Protein AF-A0A0Q4YJM9-F1 (afdb_monomer_lite)

Structure (mmCIF, N/CA/C/O backbone):
data_AF-A0A0Q4YJM9-F1
#
_entry.id   AF-A0A0Q4YJM9-F1
#
loop_
_atom_site.group_PDB
_atom_site.id
_atom_site.type_symbol
_atom_site.label_atom_id
_atom_site.label_alt_id
_atom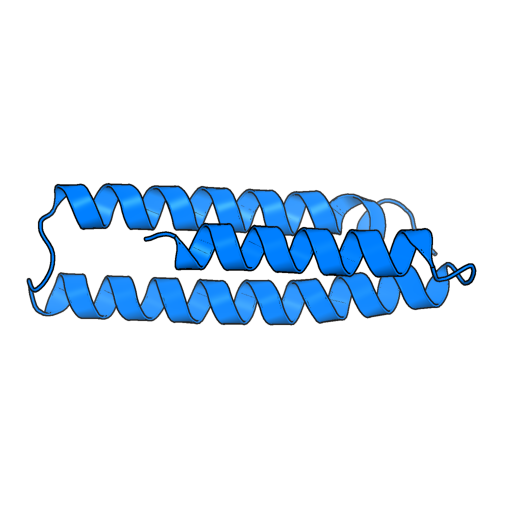_site.label_comp_id
_atom_site.label_asym_id
_atom_site.label_entity_id
_atom_site.label_seq_id
_atom_site.pdbx_PDB_ins_code
_atom_site.Cartn_x
_atom_site.Cartn_y
_atom_site.Cartn_z
_atom_site.occupancy
_atom_site.B_iso_or_equiv
_atom_site.auth_seq_id
_atom_site.auth_comp_id
_atom_site.auth_asym_id
_atom_site.auth_atom_id
_atom_site.pdbx_PDB_model_num
ATOM 1 N N . MET A 1 1 ? -0.777 -2.613 13.747 1.00 54.69 1 MET A N 1
ATOM 2 C CA . MET A 1 1 ? -0.492 -1.180 13.489 1.00 54.69 1 MET A CA 1
ATOM 3 C C . MET A 1 1 ? 0.667 -0.995 12.532 1.00 54.69 1 MET A C 1
ATOM 5 O O . MET A 1 1 ? 0.494 -0.282 11.559 1.00 54.69 1 MET A O 1
ATOM 9 N N . LEU A 1 2 ? 1.801 -1.668 12.757 1.00 63.84 2 LEU A N 1
ATOM 10 C CA . LEU A 1 2 ? 2.941 -1.637 11.834 1.00 63.84 2 LEU A CA 1
ATOM 11 C C . LEU A 1 2 ? 2.623 -2.197 10.439 1.00 63.84 2 LEU A C 1
ATOM 13 O O . LEU A 1 2 ? 3.231 -1.751 9.482 1.00 63.84 2 LEU A O 1
ATOM 17 N N . ASN A 1 3 ? 1.627 -3.080 10.297 1.00 83.12 3 ASN A N 1
ATOM 18 C CA . ASN A 1 3 ? 1.340 -3.772 9.034 1.00 83.12 3 ASN A CA 1
ATOM 19 C C . ASN A 1 3 ? 1.223 -2.854 7.806 1.00 83.12 3 ASN A C 1
ATOM 21 O O . ASN A 1 3 ? 1.820 -3.173 6.789 1.00 83.12 3 ASN A O 1
ATOM 25 N N . ALA A 1 4 ? 0.507 -1.725 7.877 1.00 83.94 4 ALA A N 1
ATOM 26 C CA . ALA A 1 4 ? 0.356 -0.834 6.719 1.00 83.94 4 ALA A CA 1
ATOM 27 C C . ALA A 1 4 ? 1.678 -0.153 6.323 1.00 83.94 4 ALA A C 1
ATOM 29 O O . ALA A 1 4 ? 2.030 -0.116 5.147 1.00 83.94 4 ALA A O 1
ATOM 30 N N . LEU A 1 5 ? 2.443 0.326 7.308 1.00 87.81 5 LEU A N 1
ATOM 31 C CA . LEU A 1 5 ? 3.760 0.920 7.069 1.00 87.81 5 LEU A CA 1
ATOM 32 C C . LEU A 1 5 ? 4.774 -0.129 6.603 1.00 87.81 5 LEU A C 1
ATOM 34 O O . LEU A 1 5 ? 5.571 0.151 5.719 1.00 87.81 5 LEU A O 1
ATOM 38 N N . SER A 1 6 ? 4.715 -1.348 7.140 1.00 92.75 6 SER A N 1
ATOM 39 C CA . SER A 1 6 ? 5.528 -2.466 6.665 1.00 92.75 6 SER A CA 1
ATOM 40 C C . SER A 1 6 ? 5.204 -2.808 5.211 1.00 92.75 6 SER A C 1
ATOM 42 O O . SER A 1 6 ? 6.128 -3.013 4.435 1.00 92.75 6 SER A O 1
ATOM 44 N N . ILE A 1 7 ? 3.923 -2.813 4.816 1.00 92.12 7 ILE A N 1
ATOM 45 C CA . ILE A 1 7 ? 3.523 -3.025 3.415 1.00 92.12 7 ILE A CA 1
ATOM 46 C C . ILE A 1 7 ? 4.148 -1.960 2.512 1.00 92.12 7 ILE A C 1
ATOM 48 O O . ILE A 1 7 ? 4.776 -2.314 1.517 1.00 92.12 7 ILE A O 1
ATOM 52 N N . TRP A 1 8 ? 4.025 -0.678 2.872 1.00 92.38 8 TRP A N 1
ATOM 53 C CA . TRP A 1 8 ? 4.684 0.397 2.127 1.00 92.38 8 TRP A CA 1
ATOM 54 C C . TRP A 1 8 ? 6.205 0.199 2.061 1.00 92.38 8 TRP A C 1
ATOM 56 O O . TRP A 1 8 ? 6.790 0.315 0.991 1.00 92.38 8 TRP A O 1
ATOM 66 N N . PHE A 1 9 ? 6.852 -0.138 3.175 1.00 91.12 9 PHE A N 1
ATOM 67 C CA . PHE A 1 9 ? 8.302 -0.310 3.224 1.00 91.12 9 PHE A CA 1
ATOM 68 C C . PHE A 1 9 ? 8.786 -1.446 2.311 1.00 91.12 9 PHE A C 1
ATOM 70 O O . PHE A 1 9 ? 9.755 -1.277 1.572 1.00 91.12 9 PHE A O 1
ATOM 77 N N . PHE A 1 10 ? 8.092 -2.588 2.307 1.00 94.69 10 PHE A N 1
ATOM 78 C CA . PHE A 1 10 ? 8.406 -3.695 1.399 1.00 94.69 10 PHE A CA 1
ATOM 79 C C . PHE A 1 10 ? 8.119 -3.350 -0.064 1.00 94.69 10 PHE A C 1
ATOM 81 O O . PHE A 1 10 ? 8.902 -3.721 -0.935 1.00 94.69 10 PHE A O 1
ATOM 88 N N . HIS A 1 11 ? 7.035 -2.619 -0.338 1.00 93.88 11 HIS A N 1
ATOM 89 C CA . HIS A 1 11 ? 6.744 -2.092 -1.674 1.00 93.88 11 HIS A CA 1
ATOM 90 C C . HIS A 1 11 ? 7.867 -1.178 -2.169 1.00 93.88 11 HIS A C 1
ATOM 92 O O . HIS A 1 11 ? 8.391 -1.392 -3.260 1.00 93.88 11 HIS A O 1
ATOM 98 N N . PHE A 1 12 ? 8.297 -0.230 -1.335 1.00 92.00 12 PHE A N 1
ATOM 99 C CA . PHE A 1 12 ? 9.415 0.658 -1.625 1.00 92.00 12 PHE A CA 1
ATOM 100 C C . PHE A 1 12 ? 10.7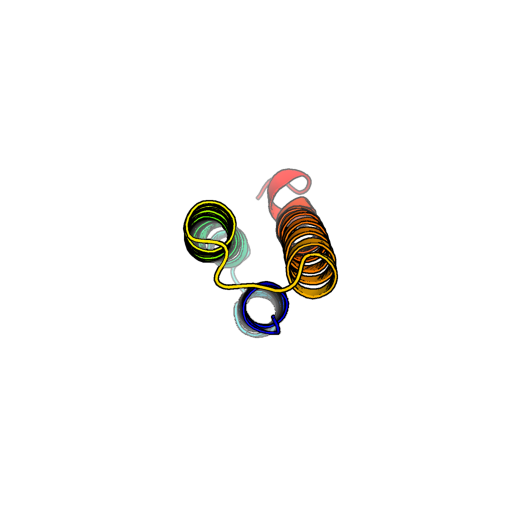02 -0.124 -1.903 1.00 92.00 12 PHE A C 1
ATOM 102 O O . PHE A 1 12 ? 11.339 0.106 -2.929 1.00 92.00 12 PHE A O 1
ATOM 109 N N . LEU A 1 13 ? 11.059 -1.081 -1.039 1.00 94.31 13 LEU A N 1
ATOM 110 C CA . LEU A 1 13 ? 12.242 -1.924 -1.229 1.00 94.31 13 LEU A CA 1
ATOM 111 C C . LEU A 1 13 ? 12.191 -2.715 -2.537 1.00 94.31 13 LEU A C 1
ATOM 113 O O . LEU A 1 13 ? 13.203 -2.806 -3.226 1.00 94.31 13 LEU A O 1
ATOM 117 N N . ALA A 1 14 ? 11.032 -3.267 -2.898 1.00 90.88 14 ALA A N 1
ATOM 118 C CA . ALA A 1 14 ? 10.867 -4.019 -4.137 1.00 90.88 14 ALA A CA 1
ATOM 119 C C . ALA A 1 14 ? 11.022 -3.120 -5.375 1.00 90.88 14 ALA A C 1
ATOM 121 O O . ALA A 1 14 ? 11.750 -3.469 -6.306 1.00 90.88 14 ALA A O 1
ATOM 122 N N . CYS A 1 15 ? 10.390 -1.941 -5.375 1.00 88.69 15 CYS A N 1
ATOM 123 C CA . CYS A 1 15 ? 10.542 -0.953 -6.445 1.00 88.69 15 CYS A CA 1
ATOM 124 C C . CYS A 1 15 ? 11.990 -0.461 -6.573 1.00 88.69 15 CYS A C 1
ATOM 126 O O . CYS A 1 15 ? 12.508 -0.380 -7.686 1.00 88.69 15 CYS A O 1
ATOM 128 N N . TRP A 1 16 ? 12.648 -0.173 -5.448 1.00 89.38 16 TRP A N 1
ATOM 129 C CA . TRP A 1 16 ? 14.053 0.227 -5.419 1.00 89.38 16 TRP A CA 1
ATOM 130 C C . TRP A 1 16 ? 14.964 -0.879 -5.962 1.00 89.38 16 TRP A C 1
ATOM 132 O O . TRP A 1 16 ? 15.749 -0.622 -6.869 1.00 89.38 16 TRP A O 1
ATOM 142 N N . ALA A 1 17 ? 14.805 -2.119 -5.492 1.00 89.12 17 ALA A N 1
ATOM 143 C CA . ALA A 1 17 ? 15.626 -3.245 -5.928 1.00 89.12 17 ALA A CA 1
ATOM 144 C C . ALA A 1 17 ? 15.498 -3.499 -7.436 1.00 89.12 17 ALA A C 1
ATOM 146 O O . ALA A 1 17 ? 16.502 -3.685 -8.118 1.00 89.12 17 ALA A O 1
ATOM 147 N N . VAL A 1 18 ? 14.282 -3.459 -7.991 1.00 86.69 18 VAL A N 1
ATOM 148 C CA . VAL A 1 18 ? 14.120 -3.597 -9.445 1.00 86.69 18 VAL A CA 1
ATOM 149 C C . VAL A 1 18 ? 14.790 -2.440 -10.181 1.00 86.69 18 VAL A C 1
ATOM 151 O O . VAL A 1 18 ? 15.487 -2.683 -11.159 1.00 86.69 18 VAL A O 1
ATOM 154 N N . SER A 1 19 ? 14.638 -1.201 -9.709 1.00 82.62 19 SER A N 1
ATOM 155 C CA . SER A 1 19 ? 15.295 -0.054 -10.342 1.00 82.62 19 SER A CA 1
ATOM 156 C C . SER A 1 19 ? 16.823 -0.143 -10.317 1.00 82.62 19 SER A C 1
ATOM 158 O O . SER A 1 19 ? 17.458 0.310 -11.264 1.00 82.62 19 SER A O 1
ATOM 160 N N . GLU A 1 20 ? 17.399 -0.689 -9.247 1.00 87.31 20 GLU A N 1
ATOM 161 C CA . GLU A 1 20 ? 18.849 -0.788 -9.062 1.00 87.31 20 GLU A CA 1
ATOM 162 C C . GLU A 1 20 ? 19.452 -1.936 -9.884 1.00 87.31 20 GLU A C 1
ATOM 164 O O . GLU A 1 20 ? 20.492 -1.780 -10.521 1.00 87.31 20 GLU A O 1
ATOM 169 N N . PHE A 1 21 ? 18.791 -3.097 -9.903 1.00 85.75 21 PHE A N 1
ATOM 170 C CA . PHE A 1 21 ? 19.353 -4.315 -10.494 1.00 85.75 21 PHE A CA 1
ATOM 171 C C . PHE A 1 21 ? 18.895 -4.592 -11.932 1.00 85.75 21 PHE A C 1
ATOM 173 O O . PHE A 1 21 ? 19.509 -5.417 -12.609 1.00 85.75 21 PHE A O 1
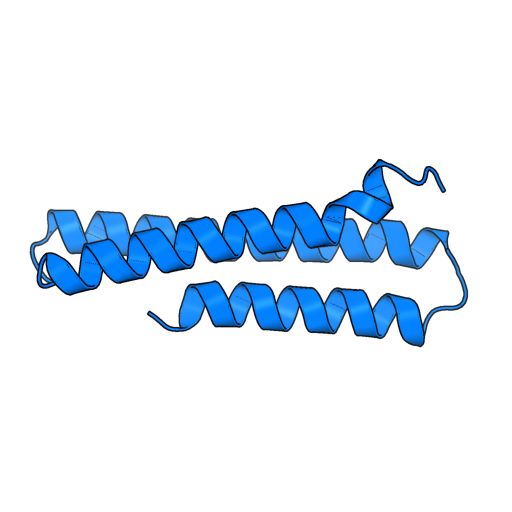ATOM 180 N N . SER A 1 22 ? 17.839 -3.934 -12.428 1.00 78.56 22 SER A N 1
ATOM 181 C CA . SER A 1 22 ? 17.361 -4.121 -13.803 1.00 78.56 22 SER A CA 1
ATOM 182 C C . SER A 1 22 ? 17.780 -2.959 -14.717 1.00 78.56 22 SER A C 1
ATOM 184 O O . SER A 1 22 ? 17.279 -1.840 -14.575 1.00 78.56 22 SER A O 1
ATOM 186 N N . PRO A 1 23 ? 18.621 -3.222 -15.740 1.00 73.81 23 PRO A N 1
ATOM 187 C CA . PRO A 1 23 ? 18.991 -2.219 -16.738 1.00 73.81 23 PRO A CA 1
ATOM 188 C C . PRO A 1 23 ? 17.868 -1.932 -17.756 1.00 73.81 23 PRO A C 1
ATOM 190 O O . PRO A 1 23 ? 17.954 -0.972 -18.521 1.00 73.81 23 PRO A O 1
ATOM 193 N N . HIS A 1 24 ? 16.806 -2.748 -17.792 1.00 76.81 24 HIS A N 1
ATOM 194 C CA . HIS A 1 24 ? 15.722 -2.621 -18.768 1.00 76.81 24 HIS A CA 1
ATOM 195 C C . HIS A 1 24 ? 14.590 -1.745 -18.223 1.00 76.81 24 HIS A C 1
ATOM 197 O O . HIS A 1 24 ? 13.805 -2.187 -17.383 1.00 76.81 24 HIS A O 1
ATOM 203 N N . ARG A 1 25 ? 14.441 -0.526 -18.768 1.00 73.88 25 ARG A N 1
ATOM 204 C CA . ARG A 1 25 ? 13.395 0.431 -18.351 1.00 73.88 25 ARG A CA 1
ATOM 205 C C . ARG A 1 25 ? 11.990 -0.169 -18.370 1.00 73.88 25 ARG A C 1
ATOM 207 O O . ARG A 1 25 ? 11.238 0.025 -17.421 1.00 73.88 25 ARG A O 1
ATOM 214 N N . TRP A 1 26 ? 11.655 -0.950 -19.400 1.00 80.50 26 TRP A N 1
ATOM 215 C CA . TRP A 1 26 ? 10.337 -1.583 -19.518 1.00 80.50 26 TRP A CA 1
ATOM 216 C C . TRP A 1 26 ? 10.015 -2.507 -18.335 1.00 80.50 26 TRP A C 1
ATOM 218 O O . TRP A 1 26 ? 8.915 -2.434 -17.784 1.00 80.50 26 TRP A O 1
ATOM 228 N N . TRP A 1 27 ? 10.988 -3.305 -17.874 1.00 79.38 27 TRP A N 1
ATOM 229 C CA . TRP A 1 27 ? 10.771 -4.175 -16.719 1.00 79.38 27 TRP A CA 1
ATOM 230 C C . TRP A 1 27 ? 10.570 -3.406 -15.418 1.00 79.38 27 TRP A C 1
ATOM 232 O O . TRP A 1 27 ? 9.792 -3.846 -14.569 1.00 79.38 27 TRP A O 1
ATOM 242 N N . ASN A 1 28 ? 11.190 -2.234 -15.292 1.00 80.69 28 ASN A N 1
ATOM 243 C CA . ASN A 1 28 ? 11.037 -1.380 -14.119 1.00 80.69 28 ASN A CA 1
ATOM 244 C C . ASN A 1 28 ? 9.606 -0.824 -14.047 1.00 80.69 28 ASN A C 1
ATOM 246 O O . ASN A 1 28 ? 9.002 -0.845 -12.976 1.00 80.69 28 ASN A O 1
ATOM 250 N N . HIS A 1 29 ? 9.017 -0.429 -15.184 1.00 82.31 29 HIS A N 1
ATOM 251 C CA . HIS A 1 29 ? 7.622 0.026 -15.238 1.00 82.31 29 HIS A CA 1
ATOM 252 C C . HIS A 1 29 ? 6.626 -1.095 -14.918 1.00 82.31 29 HIS A C 1
ATOM 254 O O . HIS A 1 29 ? 5.751 -0.908 -14.071 1.00 82.31 29 HIS A O 1
ATOM 260 N N . VAL A 1 30 ? 6.753 -2.262 -15.561 1.00 86.94 30 VAL A N 1
ATOM 261 C CA . VAL A 1 30 ? 5.812 -3.377 -15.352 1.00 86.94 30 VAL A CA 1
ATOM 262 C C . VAL A 1 30 ? 5.878 -3.886 -13.910 1.00 86.94 30 VAL A C 1
ATOM 264 O O . VAL A 1 30 ? 4.840 -4.064 -13.270 1.00 86.94 30 VAL A O 1
ATOM 267 N N . SER A 1 31 ? 7.085 -4.051 -13.364 1.00 86.44 31 SER A N 1
ATOM 268 C CA . SER A 1 31 ? 7.269 -4.514 -11.984 1.00 86.44 31 SER A CA 1
ATOM 269 C C . SER A 1 31 ? 6.765 -3.492 -10.968 1.00 86.44 31 SER A C 1
ATOM 271 O O . SER A 1 31 ? 6.094 -3.872 -10.012 1.00 86.44 31 SER A O 1
ATOM 273 N N . ALA A 1 32 ? 7.006 -2.192 -11.188 1.00 86.94 32 ALA A N 1
ATOM 274 C CA . ALA A 1 32 ? 6.489 -1.141 -10.312 1.00 86.94 32 ALA A CA 1
ATOM 275 C C . ALA A 1 32 ? 4.956 -1.145 -10.251 1.00 86.94 32 ALA A C 1
ATOM 277 O O . ALA A 1 32 ? 4.388 -1.017 -9.166 1.00 86.94 32 ALA A O 1
ATOM 278 N N . TRP A 1 33 ? 4.276 -1.349 -11.383 1.00 87.94 33 TRP A N 1
ATOM 279 C CA . TRP A 1 33 ? 2.820 -1.504 -11.403 1.00 87.94 33 TRP A CA 1
ATOM 280 C C . TRP A 1 33 ? 2.365 -2.774 -10.686 1.00 87.94 33 TRP A C 1
ATOM 282 O O . TRP A 1 33 ? 1.461 -2.705 -9.852 1.00 87.94 33 TRP A O 1
ATOM 292 N N . GLY A 1 34 ? 3.026 -3.906 -10.942 1.00 91.31 34 GLY A N 1
ATOM 293 C CA . GLY A 1 34 ? 2.737 -5.169 -10.264 1.00 91.31 34 GLY A CA 1
ATOM 294 C C . GLY A 1 34 ? 2.842 -5.050 -8.742 1.00 91.31 34 GLY A C 1
ATOM 295 O O . GLY A 1 34 ? 1.896 -5.374 -8.025 1.00 91.31 34 GLY A O 1
ATOM 296 N N . PHE A 1 35 ? 3.951 -4.503 -8.238 1.00 92.06 35 PHE A N 1
ATOM 297 C CA . PHE A 1 35 ? 4.146 -4.296 -6.803 1.00 92.06 35 PHE A CA 1
ATOM 298 C C . PHE A 1 35 ? 3.143 -3.306 -6.218 1.00 92.06 35 PHE A C 1
ATOM 300 O O . PHE A 1 35 ? 2.639 -3.533 -5.122 1.00 92.06 35 PHE A O 1
ATOM 307 N N . THR A 1 36 ? 2.814 -2.238 -6.946 1.00 91.69 36 THR A N 1
ATOM 308 C CA . THR A 1 36 ? 1.827 -1.244 -6.502 1.00 91.69 36 THR A CA 1
ATOM 309 C C . THR A 1 36 ? 0.439 -1.862 -6.342 1.00 91.69 36 THR A C 1
ATOM 311 O O . THR A 1 36 ? -0.199 -1.654 -5.314 1.00 91.69 36 THR A O 1
ATOM 314 N N . VAL A 1 37 ? -0.017 -2.676 -7.299 1.00 94.25 37 VAL A N 1
ATOM 315 C CA . VAL A 1 37 ? -1.316 -3.368 -7.205 1.00 94.25 37 VAL A CA 1
ATOM 316 C C . VAL A 1 37 ? -1.354 -4.299 -5.992 1.00 94.25 37 VAL A C 1
ATOM 318 O O . VAL A 1 37 ? -2.316 -4.269 -5.223 1.00 94.25 37 VAL A O 1
ATOM 321 N N . VAL A 1 38 ? -0.294 -5.083 -5.777 1.00 93.81 38 VAL A N 1
ATOM 322 C CA . VAL A 1 38 ? -0.193 -5.989 -4.621 1.00 93.81 38 VAL A CA 1
ATOM 323 C C . VAL A 1 38 ? -0.189 -5.209 -3.305 1.00 93.81 38 VAL A C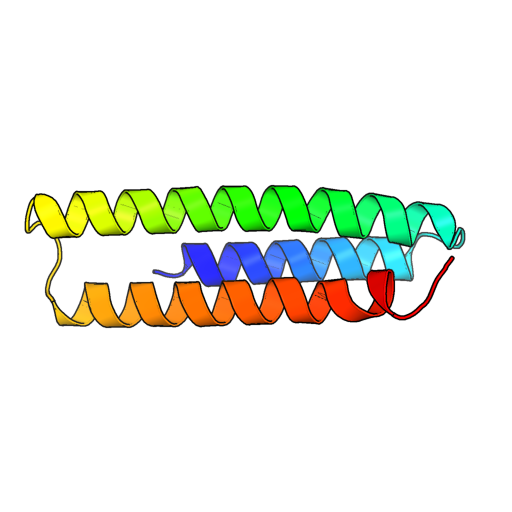 1
ATOM 325 O O . VAL A 1 38 ? -0.898 -5.576 -2.366 1.00 93.81 38 VAL A O 1
ATOM 328 N N . ALA A 1 39 ? 0.562 -4.109 -3.234 1.00 91.81 39 ALA A N 1
ATOM 329 C CA . ALA A 1 39 ? 0.633 -3.266 -2.048 1.00 91.81 39 ALA A CA 1
ATOM 330 C C . ALA A 1 39 ? -0.727 -2.628 -1.723 1.00 91.81 39 ALA A C 1
ATOM 332 O O . ALA A 1 39 ? -1.164 -2.676 -0.573 1.00 91.81 39 ALA A O 1
ATOM 333 N N . LEU A 1 40 ? -1.439 -2.104 -2.726 1.00 92.56 40 LEU A N 1
ATOM 334 C CA . LEU A 1 40 ? -2.782 -1.545 -2.554 1.00 92.56 40 LEU A CA 1
ATOM 335 C C . LEU A 1 40 ? -3.789 -2.605 -2.097 1.00 92.56 40 LEU A C 1
ATOM 337 O O . LEU A 1 40 ? -4.575 -2.341 -1.187 1.00 92.56 40 LEU A O 1
ATOM 341 N N . ALA A 1 41 ? -3.738 -3.814 -2.663 1.00 93.94 41 ALA A N 1
ATOM 342 C CA . ALA A 1 41 ? -4.582 -4.921 -2.223 1.00 93.94 41 ALA A CA 1
ATOM 343 C C . ALA A 1 41 ? -4.311 -5.286 -0.753 1.00 93.94 41 ALA A C 1
ATOM 345 O O . ALA A 1 41 ? -5.244 -5.409 0.043 1.00 93.94 41 ALA A O 1
ATOM 346 N N . ALA A 1 42 ? -3.039 -5.389 -0.360 1.00 92.56 42 ALA A N 1
ATOM 347 C CA . ALA A 1 42 ? -2.653 -5.678 1.018 1.00 92.56 42 ALA A CA 1
ATOM 348 C C . ALA A 1 42 ? -3.100 -4.572 1.993 1.00 92.56 42 ALA A C 1
ATOM 350 O O . ALA A 1 42 ? -3.630 -4.872 3.066 1.00 92.56 42 ALA A O 1
ATOM 351 N N . VAL A 1 43 ? -2.950 -3.297 1.614 1.00 91.62 43 VAL A N 1
ATOM 352 C CA . VAL A 1 43 ? -3.457 -2.157 2.396 1.00 91.62 43 VAL A CA 1
ATOM 353 C C . VAL A 1 43 ? -4.985 -2.199 2.504 1.00 91.62 43 VAL A C 1
ATOM 355 O O . VAL A 1 43 ? -5.517 -1.986 3.593 1.00 91.62 43 VAL A O 1
ATOM 358 N N . GLY A 1 44 ? -5.693 -2.544 1.426 1.00 90.12 44 GLY A N 1
ATOM 359 C CA . GLY A 1 44 ? -7.146 -2.726 1.426 1.00 90.12 44 GLY A CA 1
ATOM 360 C C . GLY A 1 44 ? -7.605 -3.811 2.403 1.00 90.12 44 GLY A C 1
ATOM 361 O O . GLY A 1 44 ? -8.542 -3.596 3.170 1.00 90.12 44 GLY A O 1
ATOM 362 N N . VAL A 1 45 ? -6.894 -4.942 2.464 1.00 93.38 45 VAL A N 1
ATOM 363 C CA . VAL A 1 45 ? -7.158 -6.001 3.454 1.00 93.38 45 VAL A CA 1
ATOM 364 C C . VAL A 1 45 ? -6.919 -5.502 4.881 1.00 93.38 45 VAL A C 1
ATOM 366 O O . VAL A 1 45 ? -7.719 -5.793 5.771 1.00 93.38 45 VAL A O 1
ATOM 369 N N . VAL A 1 46 ? -5.848 -4.739 5.126 1.00 90.31 46 VAL A N 1
ATOM 370 C CA . VAL A 1 46 ? -5.592 -4.138 6.447 1.00 90.31 46 VAL A CA 1
ATOM 371 C C . VAL A 1 46 ? -6.712 -3.174 6.832 1.00 90.31 46 VAL A C 1
ATOM 373 O O . VAL A 1 46 ? -7.199 -3.241 7.959 1.00 90.31 46 VAL A O 1
ATOM 376 N N . HIS A 1 47 ? -7.159 -2.327 5.905 1.00 89.31 47 HIS A N 1
ATOM 377 C CA . HIS A 1 47 ? -8.272 -1.410 6.129 1.00 89.31 47 HIS A CA 1
ATOM 378 C C . HIS A 1 47 ? -9.570 -2.161 6.454 1.00 89.31 47 HIS A C 1
ATOM 380 O O . HIS A 1 47 ? -10.229 -1.859 7.444 1.00 89.31 47 HIS A O 1
ATOM 386 N N . TRP A 1 48 ? -9.903 -3.196 5.682 1.00 91.12 48 TRP A N 1
ATOM 387 C CA . TRP A 1 48 ? -11.093 -4.018 5.910 1.00 91.12 48 TRP A CA 1
ATOM 388 C C . TRP A 1 48 ? -11.092 -4.702 7.283 1.00 91.12 48 TRP A C 1
ATOM 390 O O . TRP A 1 48 ? -12.111 -4.707 7.975 1.00 91.12 48 TRP A O 1
ATOM 400 N N . ARG A 1 49 ? -9.934 -5.219 7.716 1.00 88.50 49 ARG A N 1
ATOM 401 C CA . ARG A 1 49 ? -9.760 -5.785 9.063 1.00 88.50 49 ARG A CA 1
ATOM 402 C C . ARG A 1 49 ? -9.928 -4.737 10.163 1.00 88.50 49 ARG A C 1
ATOM 404 O O . ARG A 1 49 ? -10.457 -5.063 11.220 1.00 88.50 49 ARG A O 1
ATOM 411 N N . LEU A 1 50 ? -9.482 -3.500 9.934 1.00 88.31 50 LEU A N 1
ATOM 412 C CA . LEU A 1 50 ? -9.671 -2.403 10.888 1.00 88.31 50 LEU A CA 1
ATOM 413 C C . LEU A 1 50 ? -11.145 -2.014 11.023 1.00 88.31 50 LEU A C 1
ATOM 415 O O . LEU A 1 50 ? -11.599 -1.823 12.144 1.00 88.31 50 LEU A O 1
ATOM 419 N N . GLU A 1 51 ? -11.887 -1.946 9.917 1.00 88.31 51 GLU A N 1
ATOM 420 C CA . GLU A 1 51 ? -13.334 -1.687 9.933 1.00 88.31 51 GLU A CA 1
ATOM 421 C C . GLU A 1 51 ? -14.104 -2.805 10.651 1.00 88.31 51 GLU A C 1
ATOM 423 O O . GLU A 1 51 ? -14.980 -2.528 11.467 1.00 88.31 51 GLU A O 1
ATOM 428 N N . HIS A 1 52 ? -13.729 -4.070 10.426 1.00 88.38 52 HIS A N 1
ATOM 429 C CA . HIS A 1 52 ? -14.314 -5.200 11.157 1.00 88.38 52 HIS A CA 1
ATOM 430 C C . HIS A 1 52 ? -14.080 -5.090 12.663 1.00 88.38 52 HIS A C 1
ATOM 432 O O . HIS A 1 52 ? -15.001 -5.297 13.447 1.00 88.38 52 HIS A O 1
ATOM 438 N N . ALA A 1 53 ? -12.863 -4.731 13.066 1.00 84.81 53 ALA A N 1
ATOM 439 C CA . ALA A 1 53 ? -12.507 -4.626 14.472 1.00 84.81 53 ALA A CA 1
ATOM 440 C C . ALA A 1 53 ? -13.090 -3.375 15.170 1.00 84.81 53 ALA A C 1
ATOM 442 O O . ALA A 1 53 ? -13.232 -3.354 16.393 1.00 84.81 53 ALA A O 1
ATOM 443 N N . ASP A 1 54 ? -13.428 -2.327 14.406 1.00 85.44 54 ASP A N 1
ATOM 444 C CA . ASP A 1 54 ? -14.219 -1.180 14.880 1.00 85.44 54 ASP A CA 1
ATOM 445 C C . ASP A 1 54 ? -1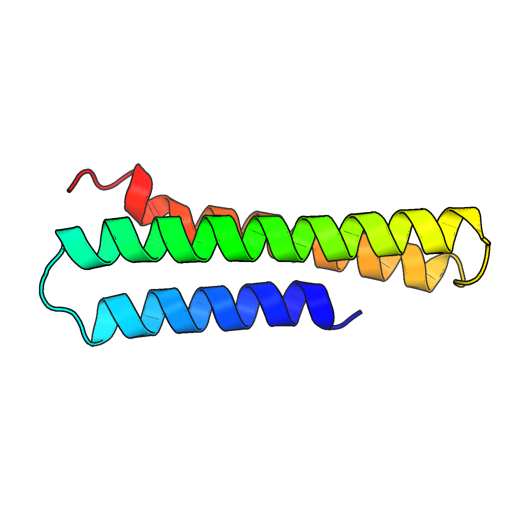5.673 -1.606 15.135 1.00 85.44 54 ASP A C 1
ATOM 447 O O . ASP A 1 54 ? -16.220 -1.346 16.204 1.00 85.44 54 ASP A O 1
ATOM 451 N N . ALA A 1 55 ? -16.268 -2.354 14.196 1.00 84.94 55 ALA A N 1
ATOM 452 C CA . ALA A 1 55 ? -17.638 -2.854 14.307 1.00 84.94 55 ALA A CA 1
ATOM 453 C C . ALA A 1 55 ? -17.841 -3.822 15.488 1.00 84.94 55 ALA A C 1
ATOM 455 O O . ALA A 1 55 ? -18.903 -3.816 16.107 1.00 84.94 55 ALA A O 1
ATOM 456 N N . THR A 1 56 ? -16.831 -4.628 15.829 1.00 86.69 56 THR A N 1
ATOM 457 C CA . THR A 1 56 ? -16.865 -5.533 16.993 1.00 86.69 56 THR A CA 1
ATOM 458 C C . THR A 1 56 ? -16.516 -4.841 18.313 1.00 86.69 56 THR A C 1
ATOM 460 O O . THR A 1 56 ? -16.668 -5.442 19.375 1.00 86.69 56 THR A O 1
ATOM 463 N N . GLY A 1 57 ? -16.049 -3.587 18.280 1.00 82.44 57 GLY A N 1
ATOM 464 C CA . GLY A 1 57 ? -15.606 -2.859 19.471 1.00 82.44 57 GLY A CA 1
ATOM 465 C C . GLY A 1 57 ? -14.337 -3.429 20.118 1.00 82.44 57 GLY A C 1
ATOM 466 O O . GLY A 1 57 ? -14.026 -3.088 21.259 1.00 82.44 57 GLY A O 1
ATOM 467 N N . GLU A 1 58 ? -13.587 -4.281 19.413 1.00 79.94 58 GLU A N 1
ATOM 468 C CA . GLU A 1 58 ? -12.402 -4.968 19.948 1.00 79.94 58 GLU A CA 1
ATOM 469 C C . GLU A 1 58 ? -11.203 -4.032 20.170 1.00 79.94 58 GLU A C 1
ATOM 471 O O . GLU A 1 58 ? -10.303 -4.340 20.957 1.00 79.94 58 GLU A O 1
ATOM 476 N N . LEU A 1 59 ? -11.157 -2.878 19.492 1.00 77.44 59 LEU A N 1
ATOM 477 C CA . LEU A 1 59 ? -10.055 -1.923 19.615 1.00 77.44 59 LEU A CA 1
ATOM 478 C C . LEU A 1 59 ? -10.433 -0.630 20.337 1.00 77.44 59 LEU A C 1
ATOM 480 O O . LEU A 1 59 ? -11.410 0.048 20.033 1.00 77.44 59 LEU A O 1
ATOM 484 N N . ALA A 1 60 ? -9.528 -0.192 21.217 1.00 86.19 60 ALA A N 1
ATOM 485 C CA . ALA A 1 60 ? -9.573 1.145 21.793 1.00 86.19 60 ALA A CA 1
ATOM 486 C C . ALA A 1 60 ? -9.579 2.227 20.691 1.00 86.19 60 ALA A C 1
ATOM 488 O O . ALA A 1 60 ? -8.755 2.208 19.774 1.00 86.19 60 ALA A O 1
ATOM 489 N N . ARG A 1 61 ? -10.445 3.237 20.830 1.00 85.19 61 ARG A N 1
ATOM 490 C CA . ARG A 1 61 ? -10.670 4.292 19.820 1.00 85.19 61 ARG A CA 1
ATOM 491 C C . ARG A 1 61 ? -9.395 5.036 19.388 1.00 85.19 61 ARG A C 1
ATOM 493 O O . ARG A 1 61 ? -9.263 5.415 18.225 1.00 85.19 61 ARG A O 1
ATOM 500 N N . TRP A 1 62 ? -8.433 5.234 20.298 1.00 85.81 62 TRP A N 1
ATOM 501 C CA . TRP A 1 62 ? -7.142 5.858 19.962 1.00 85.81 62 TRP A CA 1
ATOM 502 C C . TRP A 1 62 ? -6.317 4.974 19.015 1.00 85.81 62 TRP A C 1
ATOM 504 O O . TRP A 1 62 ? -5.751 5.468 18.039 1.00 85.81 62 TRP A O 1
ATOM 514 N N . LYS A 1 63 ? -6.309 3.657 19.268 1.00 86.19 63 LYS A N 1
ATOM 515 C CA . LYS A 1 63 ? -5.579 2.674 18.470 1.00 86.19 63 LYS A CA 1
ATOM 516 C C . LYS A 1 63 ? -6.121 2.628 17.043 1.00 86.19 63 LYS A C 1
ATOM 518 O O . LYS A 1 63 ? -5.352 2.626 16.086 1.00 86.19 63 LYS A O 1
ATOM 523 N N . LEU A 1 64 ? -7.442 2.669 16.904 1.00 86.00 64 LEU A N 1
ATOM 524 C CA . LEU A 1 64 ? -8.104 2.726 15.606 1.00 86.00 64 LEU A CA 1
ATOM 525 C C . LEU A 1 64 ? -7.725 3.989 14.814 1.00 86.00 64 LEU A C 1
ATOM 527 O O . LEU A 1 64 ? -7.357 3.890 13.645 1.00 86.00 64 LEU A O 1
ATOM 531 N N . ARG A 1 65 ? -7.751 5.170 15.450 1.00 87.50 65 ARG A N 1
ATOM 532 C CA . ARG A 1 65 ? -7.337 6.436 14.813 1.00 87.50 65 ARG A CA 1
ATOM 533 C C . ARG A 1 65 ? -5.896 6.378 14.315 1.00 87.50 65 ARG A C 1
ATOM 535 O O . ARG A 1 65 ? -5.629 6.766 13.181 1.00 87.50 65 ARG A O 1
ATOM 542 N N . PHE A 1 66 ? -4.988 5.848 15.133 1.00 89.25 66 PHE A N 1
ATOM 543 C CA . PHE A 1 66 ? -3.589 5.687 14.745 1.00 89.25 66 PHE A CA 1
ATOM 544 C C . PHE A 1 66 ? -3.435 4.728 13.557 1.00 89.25 66 PHE A C 1
ATOM 546 O O . PHE A 1 66 ? -2.720 5.026 12.604 1.00 89.25 66 PHE A O 1
ATOM 553 N N . ALA A 1 67 ? -4.146 3.599 13.571 1.00 87.88 67 ALA A N 1
ATOM 554 C CA . ALA A 1 67 ? -4.099 2.622 12.489 1.00 87.88 67 ALA A CA 1
ATOM 555 C C . ALA A 1 67 ? -4.682 3.160 11.170 1.00 87.88 67 ALA A C 1
ATOM 557 O O . ALA A 1 67 ? -4.090 2.932 10.113 1.00 87.88 67 ALA A O 1
ATOM 558 N N . ARG A 1 68 ? -5.787 3.919 11.217 1.00 88.00 68 ARG A N 1
ATOM 559 C CA . ARG A 1 68 ? -6.339 4.618 10.043 1.00 88.00 68 ARG A CA 1
ATOM 560 C C . ARG A 1 68 ? -5.351 5.658 9.503 1.00 88.00 68 ARG A C 1
ATOM 562 O O . ARG A 1 68 ? -5.112 5.691 8.301 1.00 88.00 68 ARG A O 1
ATOM 569 N N . GLY A 1 69 ? -4.709 6.433 10.382 1.00 90.69 69 GLY A N 1
ATOM 570 C CA . GLY A 1 69 ? -3.664 7.388 9.998 1.00 90.69 69 GLY A CA 1
ATOM 571 C C . GLY A 1 69 ? -2.466 6.722 9.314 1.00 90.69 69 GLY A C 1
ATOM 572 O O . GLY A 1 69 ? -2.068 7.130 8.227 1.00 90.69 69 GLY A O 1
ATOM 573 N N . ALA A 1 70 ? -1.941 5.642 9.897 1.00 90.06 70 ALA A N 1
ATOM 574 C CA . ALA A 1 70 ? -0.852 4.863 9.305 1.00 90.06 70 ALA A CA 1
ATOM 575 C C . ALA A 1 70 ? -1.236 4.261 7.942 1.00 90.06 70 ALA A C 1
ATOM 577 O O . ALA A 1 70 ? -0.416 4.222 7.029 1.00 90.06 70 ALA A O 1
ATOM 578 N N . THR A 1 71 ? -2.490 3.830 7.793 1.00 90.56 71 THR A N 1
ATOM 579 C CA . THR A 1 71 ? -3.027 3.300 6.533 1.00 90.56 71 THR A CA 1
ATOM 580 C C . THR A 1 71 ? -3.109 4.382 5.457 1.00 90.56 71 THR A C 1
ATOM 582 O O . THR A 1 71 ? -2.665 4.156 4.335 1.00 90.56 71 THR A O 1
ATOM 585 N N . ALA A 1 72 ? -3.600 5.576 5.805 1.00 91.31 72 ALA A N 1
ATOM 586 C CA . ALA A 1 72 ? -3.653 6.712 4.888 1.00 91.31 72 ALA A CA 1
ATOM 587 C C . ALA A 1 72 ? -2.251 7.145 4.430 1.00 91.31 72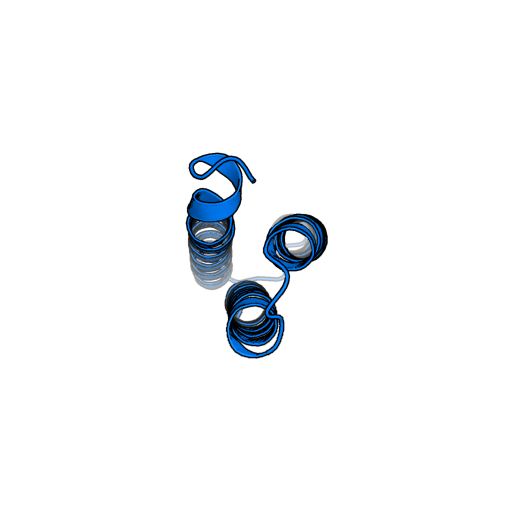 ALA A C 1
ATOM 589 O O . ALA A 1 72 ? -2.025 7.339 3.238 1.00 91.31 72 ALA A O 1
ATOM 590 N N . LEU A 1 73 ? -1.292 7.231 5.359 1.00 91.81 73 LEU A N 1
ATOM 591 C CA . LEU A 1 73 ? 0.098 7.560 5.034 1.00 91.81 73 LEU A CA 1
ATOM 592 C C . LEU A 1 73 ? 0.740 6.512 4.121 1.00 91.81 73 LEU A C 1
ATOM 594 O O . LEU A 1 73 ? 1.366 6.878 3.131 1.00 91.81 73 LEU A O 1
ATOM 598 N N . ALA A 1 74 ? 0.553 5.222 4.416 1.00 91.00 74 ALA A N 1
ATOM 599 C CA . ALA A 1 74 ? 1.064 4.145 3.573 1.00 91.00 74 ALA A CA 1
ATOM 600 C C . ALA A 1 74 ? 0.481 4.210 2.154 1.00 91.00 74 ALA A C 1
ATOM 602 O O . ALA A 1 74 ? 1.222 4.070 1.186 1.00 91.00 74 ALA A O 1
ATOM 603 N N . LEU A 1 75 ? -0.822 4.480 2.020 1.00 91.62 75 LEU A N 1
ATOM 604 C CA . LEU A 1 75 ? -1.481 4.619 0.721 1.00 91.62 75 LEU A CA 1
ATOM 605 C C . LEU A 1 75 ? -0.882 5.773 -0.096 1.00 91.62 75 LEU A C 1
ATOM 607 O O . LEU A 1 75 ? -0.514 5.583 -1.252 1.00 91.62 75 LEU A O 1
ATOM 611 N N . ILE A 1 76 ? -0.742 6.953 0.518 1.00 92.50 76 ILE A N 1
ATOM 612 C CA . ILE A 1 76 ? -0.140 8.130 -0.125 1.00 92.50 76 ILE A CA 1
ATOM 613 C C . ILE A 1 76 ? 1.291 7.817 -0.565 1.00 92.50 76 ILE A C 1
ATOM 615 O O . ILE A 1 76 ? 1.669 8.117 -1.695 1.00 92.50 76 ILE A O 1
ATOM 619 N N . ALA A 1 77 ? 2.073 7.185 0.308 1.00 90.94 77 ALA A N 1
ATOM 620 C CA . ALA A 1 77 ? 3.463 6.875 0.028 1.00 90.94 77 ALA A CA 1
ATOM 621 C C . ALA A 1 77 ? 3.611 5.848 -1.110 1.00 90.94 77 ALA A C 1
ATOM 623 O O . ALA A 1 77 ? 4.429 6.060 -1.999 1.00 90.94 77 ALA A O 1
ATOM 624 N N . ILE A 1 78 ? 2.775 4.802 -1.152 1.00 90.31 78 ILE A N 1
ATOM 625 C CA . ILE A 1 78 ? 2.727 3.825 -2.259 1.00 90.31 78 ILE A CA 1
ATOM 626 C C . ILE A 1 78 ? 2.438 4.527 -3.593 1.00 90.31 78 ILE A C 1
ATOM 628 O O . ILE A 1 78 ? 3.148 4.310 -4.577 1.00 90.31 78 ILE A O 1
ATOM 632 N N . LEU A 1 79 ? 1.418 5.391 -3.629 1.00 89.50 79 LEU A N 1
ATOM 633 C CA . LEU A 1 79 ? 1.039 6.125 -4.840 1.00 89.50 79 LEU A CA 1
ATOM 634 C C . LEU A 1 79 ? 2.146 7.084 -5.291 1.00 89.50 79 LEU A C 1
ATOM 636 O O . LEU A 1 79 ? 2.435 7.176 -6.482 1.00 89.50 79 LEU A O 1
ATOM 640 N N . PHE A 1 80 ? 2.797 7.763 -4.346 1.00 88.19 80 PHE A N 1
ATOM 641 C CA . PHE A 1 80 ? 3.910 8.658 -4.642 1.00 88.19 80 PHE A CA 1
ATOM 642 C C . PHE A 1 80 ? 5.130 7.899 -5.182 1.00 88.19 80 PHE A C 1
ATOM 644 O O . PHE A 1 80 ? 5.756 8.349 -6.136 1.00 88.19 80 PHE A O 1
ATOM 651 N N . THR A 1 81 ? 5.438 6.714 -4.647 1.00 84.50 81 THR A N 1
ATOM 652 C CA . THR A 1 81 ? 6.504 5.845 -5.173 1.00 84.50 81 THR A CA 1
ATOM 653 C C . THR A 1 81 ? 6.200 5.348 -6.589 1.00 84.50 81 THR A C 1
ATOM 655 O O . THR A 1 81 ? 7.120 5.196 -7.389 1.00 84.50 81 THR A O 1
ATOM 658 N N . ALA A 1 82 ? 4.927 5.141 -6.931 1.00 82.00 82 ALA A N 1
ATOM 659 C CA . ALA A 1 82 ? 4.509 4.775 -8.283 1.00 82.00 82 ALA A CA 1
ATOM 660 C C . ALA A 1 82 ? 4.476 5.971 -9.259 1.00 82.00 82 ALA A C 1
ATOM 662 O O . ALA A 1 82 ? 4.489 5.773 -10.467 1.00 82.00 82 ALA A O 1
ATOM 663 N N . TRP A 1 83 ? 4.467 7.219 -8.780 1.00 81.06 83 TRP A N 1
ATOM 664 C CA . TRP A 1 83 ? 4.339 8.409 -9.631 1.00 81.06 83 TRP A CA 1
ATOM 665 C C . TRP A 1 83 ? 5.347 8.489 -10.794 1.00 81.06 83 TRP A C 1
ATOM 667 O O . TRP A 1 83 ? 4.920 8.750 -11.926 1.00 81.06 83 TRP A O 1
ATOM 677 N N . PRO A 1 84 ? 6.658 8.235 -10.592 1.00 74.50 84 PRO A N 1
ATOM 678 C CA . PRO A 1 84 ? 7.632 8.312 -11.676 1.00 74.50 84 PRO A CA 1
ATOM 679 C C . PRO A 1 84 ? 7.321 7.344 -12.817 1.00 74.50 84 PRO A C 1
ATOM 681 O O . PRO A 1 84 ? 7.558 7.690 -13.967 1.00 74.50 84 PRO A O 1
ATOM 684 N N . SER A 1 85 ? 6.745 6.170 -12.533 1.00 68.94 85 SER A N 1
ATOM 685 C CA . SER A 1 85 ? 6.425 5.183 -13.569 1.00 68.94 85 SER A CA 1
ATOM 686 C C . SER A 1 85 ? 5.197 5.550 -14.412 1.00 68.94 85 SER A C 1
ATOM 688 O O . SER A 1 85 ? 4.991 4.932 -15.457 1.00 68.94 85 SER A O 1
ATOM 690 N N . VAL A 1 86 ? 4.407 6.542 -13.980 1.00 66.06 86 VAL A N 1
ATOM 691 C CA . VAL A 1 86 ? 3.252 7.098 -14.707 1.00 66.06 86 VAL A CA 1
ATOM 692 C C . VAL A 1 86 ? 3.627 8.375 -15.458 1.00 66.06 86 VAL A C 1
ATOM 694 O O . VAL A 1 86 ? 3.233 8.560 -16.609 1.00 66.06 86 VAL A O 1
ATOM 697 N N . ALA A 1 87 ? 4.376 9.266 -14.802 1.00 69.94 87 ALA A N 1
ATOM 698 C CA . ALA A 1 87 ? 4.758 10.565 -15.352 1.00 69.94 87 ALA A CA 1
ATOM 699 C C . ALA A 1 87 ? 5.879 10.454 -16.395 1.00 69.94 87 ALA A C 1
ATOM 701 O O . ALA A 1 87 ? 5.874 11.172 -17.396 1.00 69.94 87 ALA A O 1
ATOM 702 N N . LEU A 1 88 ? 6.828 9.541 -16.181 1.00 64.62 88 LEU A N 1
ATOM 703 C CA . LEU A 1 88 ? 7.860 9.214 -17.153 1.00 64.62 88 LEU A CA 1
ATOM 704 C C . LEU A 1 88 ? 7.295 8.075 -18.003 1.00 64.62 88 LEU A C 1
ATOM 706 O O . LEU A 1 88 ? 7.230 6.934 -17.555 1.00 64.62 88 LEU A O 1
ATOM 710 N N . ARG A 1 89 ? 6.800 8.386 -19.205 1.00 57.50 89 ARG A N 1
ATOM 711 C CA . ARG A 1 89 ? 6.422 7.341 -20.169 1.00 57.50 89 ARG A CA 1
ATOM 712 C C . ARG A 1 89 ? 7.660 6.477 -20.489 1.00 57.50 89 ARG A C 1
ATOM 714 O O . ARG A 1 89 ? 8.760 7.037 -20.485 1.00 57.50 89 ARG A O 1
ATOM 721 N N . PRO A 1 90 ? 7.493 5.160 -20.723 1.00 55.44 90 PRO A N 1
ATOM 722 C CA . PRO A 1 90 ? 8.600 4.276 -21.091 1.00 55.44 90 PRO A CA 1
ATOM 723 C C . PRO A 1 90 ? 9.346 4.757 -22.339 1.00 55.44 90 PRO A C 1
ATOM 725 O O . PRO A 1 90 ? 8.690 5.353 -23.226 1.00 55.44 90 PRO A O 1
#

Sequence (90 aa):
MLNALSIWFFHFLACWAVSEFSPHRWWNHVSAWGFTVVALAAVGVVHWRLEHADATGELARWKLRFARGATALALIAILFTAWPSVALRP

Secondary structure (DSSP, 8-state):
-HHHHHHHHHHHHHHHHHHHH---HHHHHHHHHHHHHHHHHHHHHHHHHHHHHHHTT-S-HHHHHHHHHHHHHHHHHHHHHHHHHHHS--

Foldseek 3Di:
DCQLVVLLVVLLVQLVVCVVPPPDPVSSLVSLVVSLVVSVVSLVVLVVVLVVCVVVVVDDPVVSVVSVVSSVVSNVSSVVSNVCSVVVDD

pLDDT: mean 85.35, std 8.7, range [54.69, 94.69]

Radius of gyration: 15.23 Å; chains: 1; bounding box: 37×17×43 Å